Protein AF-A0AA86TI55-F1 (afdb_monomer)

Sequence (119 aa):
MEKRYALFKQMENDFKQFIQNKTFITKEEARNNRITPEELMKHNTEDDAWFSYRGYVYDVSSYGQFHPGGLRCFKEYFGFDVTRVVIMKHKHVNIDSFINKLVVGMLDGDPILPQNNRE

Secondary structure (DSSP, 8-state):
-HHHHHHHHHHHHHHHHHHTT-----HHHHTTSEE-HHHHTT-BSSSSBEEEETTEEEE-TTTTTTSTT-GGGTGGGTTEE-HHHHHHH-TTS-SHHHHGGGEEEEE-SPPPPPTT---

InterPro domains:
  IPR001199 Cytochrome b5-like heme/steroid binding domain [PF00173] (36-107)
  IPR001199 Cytochrome b5-like heme/steroid binding domain [PS50255] (32-108)
  IPR001199 Cytochrome b5-like heme/steroid binding domain [SM01117] (35-108)
  IPR036400 Cytochrome b5-like heme/steroid binding domain superfamily [G3DSA:3.10.120.10] (29-112)
  IPR036400 Cytochrome b5-like heme/steroid binding domain superfamily [SSF55856] (31-113)
  IPR051872 Cytochrome b5/Flavoprotein Reductase [PTHR46237] (27-108)

Organism: NCBI:txid28002

Structure (mmCIF, N/CA/C/O backbone):
data_AF-A0AA86TI55-F1
#
_entry.id   AF-A0AA86TI55-F1
#
loop_
_atom_site.group_PDB
_atom_site.id
_atom_site.type_symbol
_atom_site.label_atom_id
_atom_site.label_alt_id
_atom_site.label_comp_id
_atom_site.label_asym_id
_atom_site.label_entity_id
_atom_site.label_seq_id
_atom_site.pdbx_PDB_ins_code
_atom_site.Cartn_x
_atom_site.Cartn_y
_atom_site.Cartn_z
_atom_site.occupancy
_atom_site.B_iso_or_equiv
_atom_site.auth_seq_id
_atom_site.auth_comp_id
_atom_site.auth_asym_id
_atom_site.auth_atom_id
_atom_site.pdbx_PDB_model_num
ATOM 1 N N . MET A 1 1 ? 24.657 3.912 -13.541 1.00 61.12 1 MET A N 1
ATOM 2 C CA . MET A 1 1 ? 24.180 3.415 -12.229 1.00 61.12 1 MET A CA 1
ATOM 3 C C . MET A 1 1 ? 23.872 4.545 -11.250 1.00 61.12 1 MET A C 1
ATOM 5 O O . MET A 1 1 ? 22.794 4.529 -10.672 1.00 61.12 1 MET A O 1
ATOM 9 N N . GLU A 1 2 ? 24.736 5.554 -11.116 1.00 67.19 2 GLU A N 1
ATOM 10 C CA . GLU A 1 2 ? 24.585 6.634 -10.120 1.00 67.19 2 GLU A CA 1
ATOM 11 C C . GLU A 1 2 ? 23.292 7.457 -10.240 1.00 67.19 2 GLU A C 1
ATOM 13 O O . GLU A 1 2 ? 22.611 7.666 -9.242 1.00 67.19 2 GLU A O 1
ATOM 18 N N . LYS A 1 3 ? 22.879 7.842 -11.458 1.00 69.56 3 LYS A N 1
ATOM 19 C CA . LYS A 1 3 ? 21.633 8.611 -11.668 1.00 69.56 3 LYS A CA 1
ATOM 20 C C . LYS A 1 3 ? 20.377 7.880 -11.174 1.00 69.56 3 LYS A C 1
ATOM 22 O O . LYS A 1 3 ? 19.481 8.499 -10.612 1.00 69.56 3 LYS A O 1
ATOM 27 N N . ARG A 1 4 ? 20.317 6.555 -11.356 1.00 69.56 4 ARG A N 1
ATOM 28 C CA . ARG A 1 4 ? 19.177 5.732 -10.920 1.00 69.56 4 ARG A CA 1
ATOM 29 C C . ARG A 1 4 ? 19.165 5.577 -9.398 1.00 69.56 4 ARG A C 1
ATOM 31 O O . ARG A 1 4 ? 18.105 5.648 -8.796 1.00 69.56 4 ARG A O 1
ATOM 38 N N . TYR A 1 5 ? 20.337 5.425 -8.782 1.00 74.81 5 TYR A N 1
ATOM 39 C CA . TYR A 1 5 ? 20.482 5.394 -7.325 1.00 74.81 5 TYR A CA 1
ATOM 40 C C . TYR A 1 5 ? 20.081 6.724 -6.666 1.00 74.81 5 TYR A C 1
ATOM 42 O O . TYR A 1 5 ? 19.367 6.719 -5.667 1.00 74.81 5 TYR A O 1
ATOM 50 N N . ALA A 1 6 ? 20.478 7.856 -7.256 1.00 79.81 6 ALA A N 1
ATOM 51 C CA . ALA A 1 6 ? 20.089 9.182 -6.781 1.00 79.81 6 ALA A CA 1
ATOM 52 C C . ALA A 1 6 ? 18.564 9.387 -6.823 1.00 79.81 6 ALA A C 1
ATOM 54 O O . ALA A 1 6 ? 17.994 9.871 -5.849 1.00 79.81 6 ALA A O 1
ATOM 55 N N . LEU A 1 7 ? 17.899 8.941 -7.897 1.00 78.00 7 LEU A N 1
ATOM 56 C CA . LEU A 1 7 ? 16.438 8.999 -8.013 1.00 78.00 7 LEU A 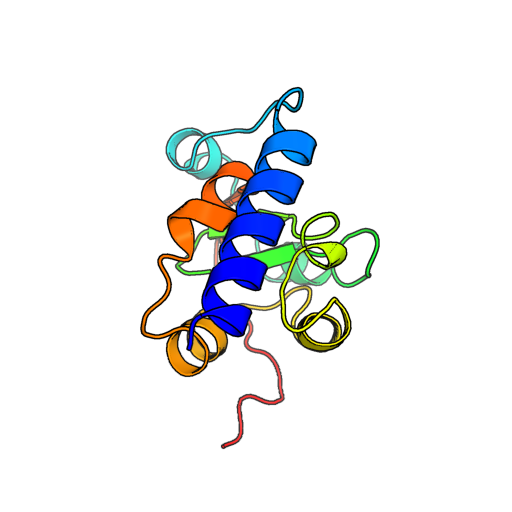CA 1
ATOM 57 C C . LEU A 1 7 ? 15.735 8.205 -6.898 1.00 78.00 7 LEU A C 1
ATOM 59 O O . LEU A 1 7 ? 14.802 8.711 -6.282 1.00 78.00 7 LEU A O 1
ATOM 63 N N . PHE A 1 8 ? 16.207 6.989 -6.600 1.00 80.25 8 PHE A N 1
ATOM 64 C CA . PHE A 1 8 ? 15.652 6.175 -5.511 1.00 80.25 8 PHE A CA 1
ATOM 65 C C . PHE A 1 8 ? 15.819 6.836 -4.140 1.00 80.25 8 PHE A C 1
ATOM 67 O O . PHE A 1 8 ? 14.880 6.835 -3.349 1.00 80.25 8 PHE A O 1
ATOM 74 N N . LYS A 1 9 ? 16.991 7.421 -3.865 1.00 83.31 9 LYS A N 1
ATOM 75 C CA . LYS A 1 9 ? 17.231 8.147 -2.611 1.00 83.31 9 LYS A CA 1
ATOM 76 C C . LYS A 1 9 ? 16.350 9.381 -2.474 1.00 83.31 9 LYS A C 1
ATOM 78 O O . LYS A 1 9 ? 15.841 9.631 -1.387 1.00 83.31 9 LYS A O 1
ATOM 83 N N . GLN A 1 10 ? 16.178 10.140 -3.555 1.00 85.88 10 GLN A N 1
ATOM 84 C CA . GLN A 1 10 ? 15.328 11.325 -3.534 1.00 85.88 10 GLN A CA 1
ATOM 85 C C . GLN A 1 10 ? 13.877 10.940 -3.241 1.00 85.88 10 GLN A C 1
ATOM 87 O O . GLN A 1 10 ? 13.303 11.461 -2.293 1.00 85.88 10 GLN A O 1
ATOM 92 N N . MET A 1 11 ? 13.342 9.943 -3.955 1.00 86.56 11 MET A N 1
ATOM 93 C CA . MET A 1 11 ? 12.018 9.391 -3.665 1.00 86.56 11 MET A CA 1
ATOM 94 C C . MET A 1 11 ? 11.880 8.986 -2.194 1.00 86.56 11 MET A C 1
ATOM 96 O O . MET A 1 11 ? 10.876 9.302 -1.561 1.00 86.56 11 MET A O 1
ATOM 100 N N . GLU A 1 12 ? 12.841 8.225 -1.663 1.00 86.12 12 GLU A N 1
ATOM 101 C CA . GLU A 1 12 ? 12.775 7.738 -0.285 1.00 86.12 12 GLU A CA 1
ATOM 102 C C . GLU A 1 12 ? 12.694 8.900 0.712 1.00 86.12 12 GLU A C 1
ATOM 104 O O . GLU A 1 12 ? 11.901 8.845 1.652 1.00 86.12 12 GLU A O 1
ATOM 109 N N . ASN A 1 13 ? 13.474 9.958 0.488 1.00 89.81 13 ASN A N 1
ATOM 110 C CA . ASN A 1 13 ? 13.453 11.159 1.314 1.00 89.81 13 ASN A CA 1
ATOM 111 C C . ASN A 1 13 ? 12.121 11.913 1.193 1.00 89.81 13 ASN A C 1
ATOM 113 O O . ASN A 1 13 ? 11.529 12.246 2.219 1.00 89.81 13 ASN A O 1
ATOM 117 N N . ASP A 1 14 ? 11.627 12.122 -0.029 1.00 89.94 14 ASP A N 1
ATOM 118 C CA . ASP A 1 14 ? 10.368 12.831 -0.289 1.00 89.94 14 ASP A CA 1
ATOM 119 C C . ASP A 1 14 ? 9.188 12.101 0.361 1.00 89.94 14 ASP A C 1
ATOM 121 O O . ASP A 1 14 ? 8.351 12.705 1.037 1.00 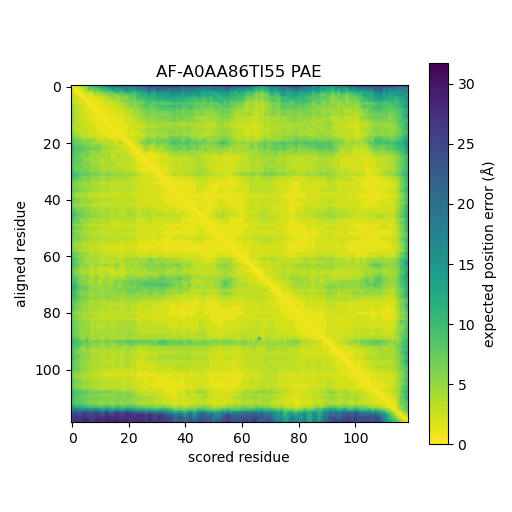89.94 14 ASP A O 1
ATOM 125 N N . PHE A 1 15 ? 9.156 10.773 0.231 1.00 89.19 15 PHE A N 1
ATOM 126 C CA . PHE A 1 15 ? 8.126 9.958 0.853 1.00 89.19 15 PHE A CA 1
ATOM 127 C C . PHE A 1 15 ? 8.235 9.971 2.383 1.00 89.19 15 PHE A C 1
ATOM 129 O O . PHE A 1 15 ? 7.222 10.139 3.061 1.00 89.19 15 PHE A O 1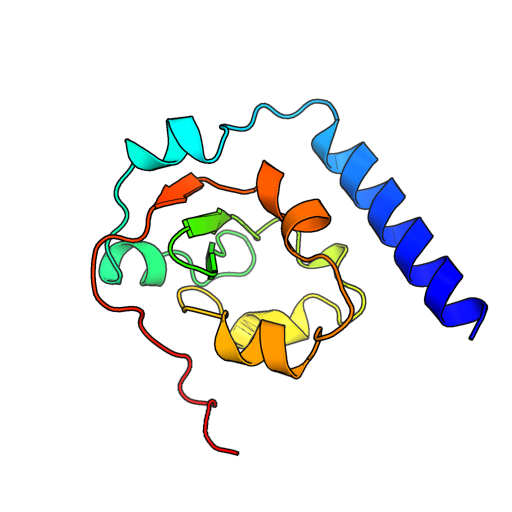
ATOM 136 N N . LYS A 1 16 ? 9.449 9.867 2.946 1.00 89.00 16 LYS A N 1
ATOM 137 C CA . LYS A 1 16 ? 9.680 9.990 4.398 1.00 89.00 16 LYS A CA 1
ATOM 138 C C . LYS A 1 16 ? 9.187 11.329 4.941 1.00 89.00 16 LYS A C 1
ATOM 140 O O . LYS A 1 16 ? 8.531 11.350 5.980 1.00 89.00 16 LYS A O 1
ATOM 145 N N . GLN A 1 17 ? 9.456 12.423 4.233 1.00 90.38 17 GLN A N 1
ATOM 146 C CA . GLN A 1 17 ? 8.981 13.751 4.607 1.00 90.38 17 GLN A CA 1
ATOM 147 C C . GLN A 1 17 ? 7.452 13.847 4.526 1.00 90.38 17 GLN A C 1
ATOM 149 O O . GLN A 1 17 ? 6.825 14.405 5.424 1.00 90.38 17 GLN A O 1
ATO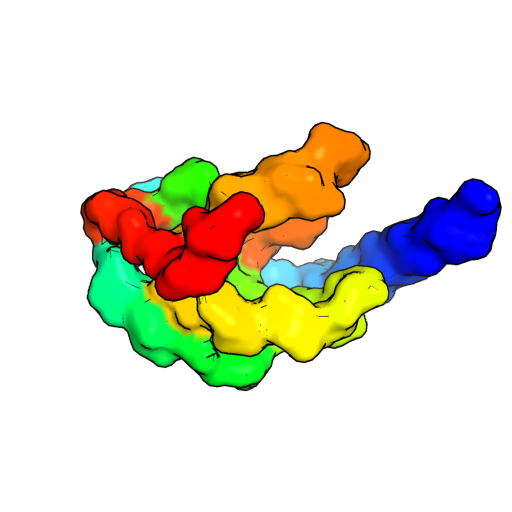M 154 N N . PHE A 1 18 ? 6.834 13.263 3.496 1.00 89.31 18 PHE A N 1
ATOM 155 C CA . PHE A 1 18 ? 5.378 13.239 3.347 1.00 89.31 18 PHE A CA 1
ATOM 156 C C . PHE A 1 18 ? 4.670 12.516 4.505 1.00 89.31 18 PHE A C 1
ATOM 158 O O . PHE A 1 18 ? 3.610 12.950 4.961 1.00 89.31 18 PHE A O 1
ATOM 165 N N . ILE A 1 19 ? 5.253 11.422 5.001 1.00 89.44 19 ILE A N 1
ATOM 166 C CA . ILE A 1 19 ? 4.656 10.612 6.070 1.00 89.44 19 ILE A CA 1
ATOM 167 C C . ILE A 1 19 ? 5.057 11.053 7.486 1.00 89.44 19 ILE A C 1
ATOM 169 O O . ILE A 1 19 ? 4.503 10.532 8.449 1.00 89.44 19 ILE A O 1
ATOM 173 N N . GLN A 1 20 ? 5.984 12.004 7.645 1.00 87.69 20 GLN A N 1
ATOM 174 C CA . GLN A 1 20 ? 6.619 12.307 8.939 1.00 87.69 20 GLN A CA 1
ATOM 175 C C . GLN A 1 20 ? 5.644 12.715 10.061 1.00 87.69 20 GLN A C 1
ATOM 177 O O . GLN A 1 20 ? 5.923 12.466 11.228 1.00 87.69 20 GLN A O 1
ATOM 182 N N . ASN A 1 21 ? 4.497 13.308 9.709 1.00 87.81 21 ASN A N 1
ATOM 183 C CA . ASN A 1 21 ? 3.491 13.813 10.655 1.00 87.81 21 ASN A CA 1
ATOM 184 C C . ASN A 1 21 ? 2.156 13.059 10.567 1.00 87.81 21 ASN A C 1
ATOM 186 O O . ASN A 1 21 ? 1.127 13.563 11.012 1.00 87.81 21 ASN A O 1
ATOM 190 N N . LYS A 1 22 ? 2.150 11.883 9.938 1.00 88.75 22 LYS A N 1
ATOM 191 C CA . LYS A 1 22 ? 0.953 11.057 9.787 1.00 88.75 22 LYS A CA 1
ATOM 192 C C . LYS A 1 22 ? 0.978 9.908 10.790 1.00 88.75 22 LYS A C 1
ATOM 194 O O . LYS A 1 22 ? 2.030 9.335 11.076 1.00 88.75 22 LYS A O 1
ATOM 199 N N . THR A 1 23 ? -0.196 9.563 11.300 1.00 88.75 23 THR A N 1
ATOM 200 C CA . THR A 1 23 ? -0.377 8.380 12.142 1.00 88.75 23 THR A CA 1
ATOM 201 C C . THR A 1 23 ? -0.604 7.167 11.257 1.00 88.75 23 THR A C 1
ATOM 203 O O . THR A 1 23 ? -1.373 7.223 10.301 1.00 88.75 23 THR A O 1
ATOM 206 N N . PHE A 1 24 ? 0.062 6.071 11.596 1.00 91.06 24 PHE A N 1
ATOM 207 C CA . PHE A 1 24 ? -0.048 4.800 10.898 1.00 91.06 24 PHE A CA 1
ATOM 208 C C . PHE A 1 24 ? -0.100 3.676 11.913 1.00 91.06 24 PHE A C 1
ATOM 210 O O . PHE A 1 24 ? 0.521 3.781 12.973 1.00 91.06 24 PHE A O 1
ATOM 217 N N . ILE A 1 25 ? -0.777 2.597 11.549 1.00 93.25 25 ILE A N 1
ATOM 218 C CA . ILE A 1 25 ? -0.784 1.374 12.339 1.00 93.25 25 ILE A CA 1
ATOM 219 C C . ILE A 1 25 ? 0.395 0.478 11.943 1.00 93.25 25 ILE A C 1
ATOM 221 O O . ILE A 1 25 ? 0.982 0.584 10.864 1.00 93.25 25 ILE A O 1
ATOM 225 N N . THR A 1 26 ? 0.768 -0.411 12.844 1.00 93.81 26 THR A N 1
ATOM 226 C CA . THR A 1 26 ? 1.723 -1.488 12.612 1.00 93.81 26 THR A CA 1
ATOM 227 C C . THR A 1 26 ? 1.045 -2.665 11.913 1.00 93.81 26 THR A C 1
ATOM 229 O O . THR A 1 26 ? -0.173 -2.831 11.957 1.00 93.81 26 THR A O 1
ATOM 232 N N . LYS A 1 27 ? 1.842 -3.561 11.318 1.00 94.00 27 LYS A N 1
ATOM 233 C CA . LYS A 1 27 ? 1.329 -4.849 10.818 1.00 94.00 27 LYS A CA 1
ATOM 234 C C . LYS A 1 27 ? 0.701 -5.703 11.921 1.00 94.00 27 LYS A C 1
ATOM 236 O O . LYS A 1 27 ? -0.164 -6.515 11.626 1.00 94.00 27 LYS A O 1
ATOM 241 N N . GLU A 1 28 ? 1.145 -5.551 13.167 1.00 94.38 28 GLU A N 1
ATOM 242 C CA . GLU A 1 28 ? 0.559 -6.259 14.304 1.00 94.38 28 GLU A CA 1
ATOM 243 C C . GLU A 1 28 ? -0.857 -5.755 14.590 1.00 94.38 28 GLU A C 1
ATOM 245 O O . GLU A 1 28 ? -1.784 -6.558 14.632 1.00 94.38 28 GLU A O 1
ATOM 250 N N . GLU A 1 29 ? -1.042 -4.437 14.668 1.00 95.44 29 GLU A N 1
ATOM 251 C CA . GLU A 1 29 ? -2.361 -3.810 14.812 1.00 95.44 29 GLU A CA 1
ATOM 252 C C . GLU A 1 29 ? -3.271 -4.126 13.614 1.00 95.44 29 GLU A C 1
ATOM 254 O O . GLU A 1 29 ? -4.446 -4.446 13.792 1.00 95.44 29 GLU A O 1
ATOM 259 N N . ALA A 1 30 ? -2.713 -4.135 12.400 1.00 95.56 30 ALA A N 1
ATOM 260 C CA . ALA A 1 30 ? -3.434 -4.442 11.167 1.00 95.56 30 ALA A CA 1
ATOM 261 C C . ALA A 1 30 ? -4.027 -5.861 11.131 1.00 95.56 30 ALA A C 1
ATOM 263 O O . ALA A 1 30 ? -4.994 -6.089 10.412 1.00 95.56 30 ALA A O 1
ATOM 264 N N . ARG A 1 31 ? -3.505 -6.822 11.911 1.00 94.81 31 ARG A N 1
ATOM 265 C CA . ARG A 1 31 ? -4.070 -8.188 11.974 1.00 94.81 31 ARG A CA 1
ATOM 266 C C . ARG A 1 31 ? -5.490 -8.221 12.524 1.00 94.81 31 ARG A C 1
ATOM 268 O O . ARG A 1 31 ? -6.235 -9.141 12.194 1.00 94.81 31 ARG A O 1
ATOM 275 N N . ASN A 1 32 ? -5.852 -7.229 13.334 1.00 95.88 32 ASN A N 1
ATOM 276 C CA . ASN A 1 32 ? -7.194 -7.103 13.891 1.00 95.88 32 ASN A CA 1
ATOM 277 C C . ASN A 1 32 ? -8.180 -6.470 12.897 1.00 95.88 32 ASN A C 1
ATOM 279 O O . ASN A 1 32 ? -9.384 -6.547 13.120 1.00 95.88 32 ASN A O 1
ATOM 283 N N . ASN A 1 33 ? -7.691 -5.874 11.801 1.00 97.44 33 ASN A N 1
ATOM 284 C CA . ASN A 1 33 ? -8.524 -5.326 10.738 1.00 97.44 33 ASN A CA 1
ATOM 285 C C . ASN A 1 33 ? -8.509 -6.257 9.517 1.00 97.44 33 ASN A C 1
ATOM 287 O O . ASN A 1 33 ? -7.556 -6.267 8.736 1.00 97.44 33 ASN A O 1
ATOM 291 N N . ARG A 1 34 ? -9.555 -7.072 9.380 1.00 97.88 34 ARG A N 1
ATOM 292 C CA . ARG A 1 34 ? -9.708 -8.051 8.297 1.00 97.88 34 ARG A CA 1
ATOM 293 C C . ARG A 1 34 ? -10.404 -7.396 7.109 1.00 97.88 34 ARG A C 1
ATOM 295 O O . ARG A 1 34 ? -11.508 -6.884 7.253 1.00 97.88 34 ARG A O 1
ATOM 302 N N . ILE A 1 35 ? -9.760 -7.423 5.948 1.00 98.50 35 ILE A N 1
ATOM 303 C CA . ILE A 1 35 ? -10.262 -6.820 4.709 1.00 98.50 35 ILE A CA 1
ATOM 304 C C . ILE A 1 35 ? -10.526 -7.943 3.716 1.00 98.50 35 ILE A C 1
ATOM 306 O O . ILE A 1 35 ? -9.605 -8.684 3.375 1.00 98.50 35 ILE A O 1
ATOM 310 N N . THR A 1 36 ? -11.765 -8.080 3.249 1.00 98.44 36 THR A N 1
ATOM 311 C CA . THR A 1 36 ? -12.098 -9.102 2.249 1.00 98.44 36 THR A CA 1
ATOM 312 C C . THR A 1 36 ? -11.619 -8.677 0.857 1.00 98.44 36 THR A C 1
ATOM 314 O O . THR A 1 36 ? -11.404 -7.482 0.614 1.00 98.44 36 THR A O 1
ATOM 317 N N . PRO A 1 37 ? -11.463 -9.614 -0.093 1.00 97.94 37 PRO A N 1
ATOM 318 C CA . PRO A 1 37 ? -11.136 -9.267 -1.471 1.00 97.94 37 PRO A CA 1
ATOM 319 C C . PRO A 1 37 ? -12.152 -8.311 -2.113 1.00 97.94 37 PRO A C 1
ATOM 321 O O . PRO A 1 37 ? -11.767 -7.414 -2.857 1.00 97.94 37 PRO A O 1
ATOM 324 N N . GLU A 1 38 ? -13.440 -8.452 -1.793 1.00 97.81 38 GLU A N 1
ATOM 325 C CA . GLU A 1 38 ? -14.501 -7.575 -2.301 1.00 97.81 38 GLU A CA 1
ATOM 326 C C . GLU A 1 38 ? -14.374 -6.150 -1.767 1.00 97.81 38 GLU A C 1
ATOM 328 O O . GLU A 1 38 ? -14.660 -5.204 -2.498 1.00 97.81 38 GLU A O 1
ATOM 333 N N . GLU A 1 39 ? -13.954 -5.985 -0.508 1.00 98.31 39 GLU A N 1
ATOM 334 C CA . GLU A 1 39 ? -13.674 -4.664 0.054 1.00 98.31 39 GLU A CA 1
ATOM 335 C C . GLU A 1 39 ? -12.453 -4.043 -0.618 1.00 98.31 39 GLU A C 1
ATOM 337 O O . GLU A 1 39 ? -12.537 -2.925 -1.117 1.00 98.31 39 GLU A O 1
ATOM 342 N N . LEU A 1 40 ? -11.354 -4.796 -0.727 1.00 98.31 40 LEU A N 1
ATOM 343 C CA . LEU A 1 40 ? -10.145 -4.347 -1.416 1.00 98.31 40 LEU A CA 1
ATOM 344 C C . LEU A 1 40 ? -10.455 -3.817 -2.827 1.00 98.31 40 LEU A C 1
ATOM 346 O O . LEU A 1 40 ? -9.963 -2.756 -3.204 1.00 98.31 40 LEU A O 1
ATOM 350 N N . MET A 1 41 ? -11.305 -4.511 -3.588 1.00 97.00 41 MET A N 1
ATOM 351 C CA . MET A 1 41 ? -11.675 -4.119 -4.952 1.00 97.00 41 MET A CA 1
ATOM 352 C C . MET A 1 41 ? -12.413 -2.777 -5.063 1.00 97.00 41 MET A C 1
ATOM 354 O O . MET A 1 41 ? -12.464 -2.219 -6.163 1.00 97.00 41 MET A O 1
ATOM 358 N N . LYS A 1 42 ? -12.997 -2.258 -3.976 1.00 97.81 42 LYS A N 1
ATOM 359 C CA . LYS A 1 42 ? -13.665 -0.946 -3.981 1.00 97.81 42 LYS A CA 1
ATOM 360 C C . LYS A 1 42 ? -12.667 0.207 -4.064 1.00 97.81 42 LYS A C 1
ATOM 362 O O . LYS A 1 42 ? -12.992 1.233 -4.650 1.00 97.81 42 LYS A O 1
ATOM 367 N N . HIS A 1 43 ? -11.456 0.004 -3.554 1.00 97.19 43 HIS A N 1
ATOM 368 C CA . HIS A 1 43 ? -10.383 0.995 -3.516 1.00 97.19 43 HIS A CA 1
ATOM 369 C C . HIS A 1 43 ? -9.544 0.916 -4.798 1.00 97.19 43 HIS A C 1
ATOM 371 O O . HIS A 1 43 ? -8.415 0.404 -4.809 1.00 97.19 43 HIS A O 1
ATOM 377 N N . ASN A 1 44 ? -10.148 1.353 -5.908 1.00 95.44 44 ASN A N 1
ATOM 378 C CA . ASN A 1 44 ? -9.614 1.187 -7.259 1.00 95.44 44 ASN A CA 1
ATOM 379 C C . ASN A 1 44 ? -9.393 2.488 -8.060 1.00 95.44 44 ASN A C 1
ATOM 381 O O . ASN A 1 44 ? -9.167 2.426 -9.273 1.00 95.44 44 ASN A O 1
ATOM 385 N N . THR A 1 45 ? -9.421 3.655 -7.412 1.00 93.69 45 THR A N 1
ATOM 386 C CA . THR A 1 45 ? -9.231 4.967 -8.058 1.00 93.69 45 THR A CA 1
ATOM 387 C C . THR A 1 45 ? -7.923 5.622 -7.621 1.00 93.69 45 THR A C 1
ATOM 389 O O . THR A 1 45 ? -7.292 5.201 -6.667 1.00 93.69 45 THR A O 1
ATOM 392 N N . GLU A 1 46 ? -7.451 6.652 -8.329 1.00 90.50 46 GLU A N 1
ATOM 393 C CA . GLU A 1 46 ? -6.162 7.295 -7.998 1.00 90.50 46 GLU A CA 1
ATOM 394 C C . GLU A 1 46 ? -6.151 7.988 -6.629 1.00 90.50 46 GLU A C 1
ATOM 396 O O . GLU A 1 46 ? -5.099 8.094 -6.001 1.00 90.50 46 GLU A O 1
ATOM 401 N N . ASP A 1 47 ? -7.308 8.475 -6.194 1.00 91.62 47 ASP A N 1
ATOM 402 C CA . ASP A 1 47 ? -7.541 9.125 -4.909 1.00 91.62 47 ASP A CA 1
ATOM 403 C C . ASP A 1 47 ? -7.920 8.147 -3.787 1.00 91.62 47 ASP A C 1
ATOM 405 O O . ASP A 1 47 ? -7.783 8.506 -2.618 1.00 91.62 47 ASP A O 1
ATOM 409 N N . ASP A 1 48 ? -8.331 6.928 -4.141 1.00 95.44 48 ASP A N 1
ATOM 410 C CA . ASP A 1 48 ? -8.661 5.840 -3.225 1.00 95.44 48 ASP A CA 1
ATOM 411 C C . ASP A 1 48 ? -8.188 4.495 -3.805 1.00 95.44 48 ASP A C 1
ATOM 413 O O . ASP A 1 48 ? -8.937 3.746 -4.438 1.00 95.44 48 ASP A O 1
ATOM 417 N N . ALA A 1 49 ? -6.893 4.225 -3.645 1.00 95.19 49 ALA A N 1
ATOM 418 C CA . ALA A 1 49 ? -6.196 3.092 -4.241 1.00 95.19 49 ALA A CA 1
ATOM 419 C C . ALA A 1 49 ? -5.568 2.206 -3.175 1.00 95.19 49 ALA A C 1
ATOM 421 O O . ALA A 1 49 ? -4.626 2.623 -2.492 1.00 95.19 49 ALA A O 1
ATOM 422 N N . TRP A 1 50 ? -5.998 0.947 -3.100 1.00 97.38 50 TRP A N 1
ATOM 423 C CA . TRP A 1 50 ? -5.365 -0.056 -2.245 1.00 97.38 50 TRP A CA 1
ATOM 424 C C . TRP A 1 50 ? -4.736 -1.188 -3.057 1.00 97.38 50 TRP A C 1
ATOM 426 O O . TRP A 1 50 ? -5.159 -1.503 -4.168 1.00 97.38 50 TRP A O 1
ATOM 436 N N . PHE A 1 51 ? -3.736 -1.841 -2.469 1.00 96.81 51 PHE A N 1
ATOM 437 C CA . PHE A 1 51 ? -3.185 -3.111 -2.946 1.00 96.81 51 PHE A CA 1
ATOM 438 C C . PHE A 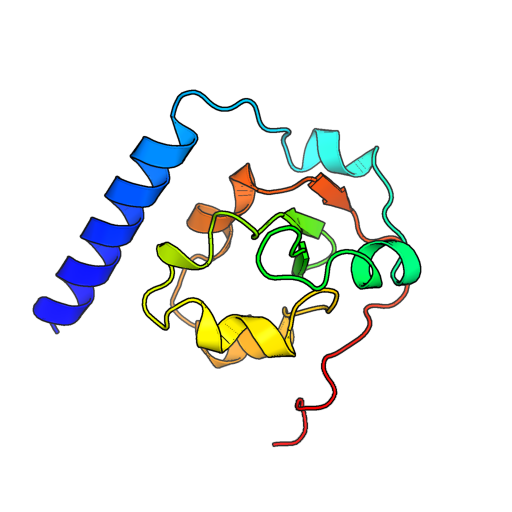1 51 ? -3.141 -4.124 -1.813 1.00 96.81 51 PHE A C 1
ATOM 440 O O . PHE A 1 51 ? -2.893 -3.742 -0.667 1.00 96.81 51 PHE A O 1
ATOM 447 N N . SER A 1 52 ? -3.222 -5.417 -2.133 1.00 97.81 52 SER A N 1
ATOM 448 C CA . SER A 1 52 ? -2.670 -6.435 -1.237 1.00 97.81 52 SER A CA 1
ATOM 449 C C . SER A 1 52 ? -1.262 -6.855 -1.653 1.00 97.81 52 SER A C 1
ATOM 451 O O . SER A 1 52 ? -0.923 -6.975 -2.831 1.00 97.81 52 SER A O 1
ATOM 453 N N . TYR A 1 53 ? -0.407 -7.063 -0.658 1.00 97.19 53 TYR A N 1
ATOM 454 C CA . TYR A 1 53 ? 0.948 -7.563 -0.838 1.00 97.19 53 TYR A CA 1
ATOM 455 C C . TYR A 1 53 ? 1.321 -8.463 0.339 1.00 97.19 53 TYR A C 1
ATOM 457 O O . TYR A 1 53 ? 1.357 -8.025 1.494 1.00 97.19 53 TYR A O 1
ATOM 465 N N . ARG A 1 54 ? 1.614 -9.736 0.043 1.00 96.00 54 ARG A N 1
ATOM 466 C CA . ARG A 1 54 ? 1.975 -10.766 1.035 1.00 96.00 54 ARG A CA 1
ATOM 467 C C . ARG A 1 54 ? 0.972 -10.861 2.197 1.00 96.00 54 ARG A C 1
ATOM 469 O O . ARG A 1 54 ? 1.368 -10.956 3.357 1.00 96.00 54 ARG A O 1
ATOM 476 N N . GLY A 1 55 ? -0.321 -10.811 1.873 1.00 96.88 55 GLY A N 1
ATOM 477 C CA . GLY A 1 55 ? -1.416 -10.978 2.834 1.00 96.88 55 GLY A CA 1
ATOM 478 C C . GLY A 1 55 ? -1.770 -9.739 3.661 1.00 96.88 55 GLY A C 1
ATOM 479 O O . GLY A 1 55 ? -2.670 -9.817 4.487 1.00 96.88 55 GLY A O 1
ATOM 480 N N . TYR A 1 56 ? -1.113 -8.597 3.449 1.00 98.25 56 TYR A N 1
ATOM 481 C CA . TYR A 1 56 ? -1.510 -7.314 4.044 1.00 98.25 56 TYR A CA 1
ATOM 482 C C . TYR A 1 56 ? -2.068 -6.385 2.977 1.00 98.25 56 TYR A C 1
ATOM 484 O O . TYR A 1 56 ? -1.640 -6.456 1.825 1.00 98.25 56 TYR A O 1
ATOM 492 N N . VAL A 1 57 ? -2.982 -5.509 3.375 1.00 98.25 57 VAL A N 1
ATOM 493 C CA . VAL A 1 57 ? -3.575 -4.480 2.520 1.00 98.25 57 VAL A CA 1
ATOM 494 C C . VAL A 1 57 ? -2.958 -3.128 2.853 1.00 98.25 57 VAL A C 1
ATOM 496 O O . VAL A 1 57 ? -2.771 -2.801 4.028 1.00 98.25 57 VAL A O 1
ATOM 499 N N . TYR A 1 58 ? -2.626 -2.361 1.818 1.00 97.31 58 TYR A N 1
ATOM 500 C CA . TYR A 1 58 ? -1.949 -1.074 1.922 1.00 97.31 58 TYR A CA 1
ATOM 501 C C . TYR A 1 58 ? -2.695 -0.009 1.130 1.00 97.31 58 TYR A C 1
ATOM 503 O O . TYR A 1 58 ? -3.013 -0.237 -0.037 1.00 97.31 58 TYR A O 1
ATOM 511 N N . ASP A 1 59 ? -2.879 1.159 1.736 1.00 96.00 59 ASP A N 1
ATOM 512 C CA . ASP A 1 59 ? -3.374 2.353 1.055 1.00 96.00 59 ASP A CA 1
ATOM 513 C C . ASP A 1 59 ? -2.221 3.055 0.328 1.00 96.00 59 ASP A C 1
ATOM 515 O O . ASP A 1 59 ? -1.301 3.612 0.931 1.00 96.00 59 ASP A O 1
ATOM 519 N N . VAL A 1 60 ? -2.261 3.017 -0.999 1.00 93.56 60 VAL A N 1
ATOM 520 C CA . VAL A 1 60 ? -1.224 3.565 -1.876 1.00 93.56 60 VAL A CA 1
ATOM 521 C C . VAL A 1 60 ? -1.653 4.843 -2.590 1.00 93.56 60 VAL A C 1
ATOM 523 O O . VAL A 1 60 ? -0.879 5.348 -3.409 1.00 93.56 60 VAL A O 1
ATOM 526 N N . SER A 1 61 ? -2.809 5.417 -2.243 1.00 91.81 61 SER A N 1
ATOM 527 C CA . SER A 1 61 ? -3.380 6.619 -2.876 1.00 91.81 61 SER A CA 1
ATOM 528 C C . SER A 1 61 ? -2.368 7.765 -2.944 1.00 91.81 61 SER A C 1
ATOM 530 O O . SER A 1 61 ? -2.168 8.412 -3.967 1.00 91.81 61 SER A O 1
ATOM 532 N N . SER A 1 62 ? -1.610 7.964 -1.862 1.00 87.00 62 SER A N 1
ATOM 533 C CA . SER A 1 62 ? -0.560 8.988 -1.811 1.00 87.00 62 SER A CA 1
ATOM 534 C C . SER A 1 62 ? 0.824 8.514 -2.270 1.00 87.00 62 SER A C 1
ATOM 536 O O . SER A 1 62 ? 1.720 9.337 -2.449 1.00 87.00 62 SER A O 1
ATOM 538 N N . TYR A 1 63 ? 1.049 7.206 -2.418 1.00 87.56 63 TYR A N 1
ATOM 539 C CA . TYR A 1 63 ? 2.369 6.648 -2.733 1.00 87.56 63 TYR A CA 1
ATOM 540 C C . TYR A 1 63 ? 2.705 6.731 -4.226 1.00 87.56 63 TYR A C 1
ATOM 542 O O . TYR A 1 63 ? 3.870 6.887 -4.599 1.00 87.56 63 TYR A O 1
ATOM 550 N N . GLY A 1 64 ? 1.686 6.675 -5.088 1.00 83.50 64 GLY A N 1
ATOM 551 C CA . GLY A 1 64 ? 1.847 6.607 -6.541 1.00 83.50 64 GLY A CA 1
ATOM 552 C C . GLY A 1 64 ? 2.711 7.703 -7.169 1.00 83.50 64 GLY A C 1
ATOM 553 O O . GLY A 1 64 ? 3.462 7.424 -8.103 1.00 83.50 64 GLY A O 1
ATOM 554 N N . GLN A 1 65 ? 2.663 8.923 -6.630 1.00 84.12 65 GLN A N 1
ATOM 555 C CA . GLN A 1 65 ? 3.455 10.059 -7.119 1.00 84.12 65 GLN A CA 1
ATOM 556 C C . GLN A 1 65 ? 4.953 9.959 -6.799 1.00 84.12 65 GLN A C 1
ATOM 558 O O . GLN A 1 65 ? 5.768 10.571 -7.484 1.00 84.12 65 GLN A O 1
ATOM 563 N N . PHE A 1 66 ? 5.319 9.189 -5.773 1.00 87.44 66 PHE A N 1
ATOM 564 C CA . PHE A 1 66 ? 6.711 9.007 -5.370 1.00 87.44 66 PHE A CA 1
ATOM 565 C C . PHE A 1 66 ? 7.353 7.835 -6.124 1.00 87.44 66 PHE A C 1
ATOM 567 O O . PHE A 1 66 ? 8.558 7.824 -6.355 1.00 87.44 66 PHE A O 1
ATOM 574 N N . HIS A 1 67 ? 6.563 6.852 -6.563 1.00 86.44 67 HIS A N 1
ATOM 575 C CA . HIS A 1 67 ? 7.090 5.668 -7.233 1.00 86.44 67 HIS A CA 1
ATOM 576 C C . HIS A 1 67 ? 7.900 6.022 -8.504 1.00 86.44 67 HIS A C 1
ATOM 578 O O . HIS A 1 67 ? 7.398 6.759 -9.353 1.00 86.44 67 HIS A O 1
ATOM 584 N N . PRO A 1 68 ? 9.109 5.459 -8.734 1.00 85.44 68 PRO A N 1
ATOM 585 C CA . PRO A 1 68 ? 9.970 5.886 -9.844 1.00 85.44 68 PRO A CA 1
ATOM 586 C C . PRO A 1 68 ? 9.421 5.540 -11.234 1.00 85.44 68 PRO A C 1
ATOM 588 O O . PRO A 1 68 ? 9.843 6.131 -12.224 1.00 85.44 68 PRO A O 1
ATOM 591 N N . GLY A 1 69 ? 8.502 4.571 -11.323 1.00 81.25 69 GLY A N 1
ATOM 592 C CA . GLY A 1 69 ? 7.751 4.272 -12.550 1.00 81.25 69 GLY A CA 1
ATOM 593 C C . GLY A 1 69 ? 6.553 5.203 -12.787 1.00 81.25 69 GLY A C 1
ATOM 594 O O . GLY A 1 69 ? 5.945 5.160 -13.853 1.00 81.25 69 GLY A O 1
ATOM 595 N N . GLY A 1 70 ? 6.218 6.044 -11.806 1.00 82.94 70 GLY A N 1
ATOM 596 C CA . GLY A 1 70 ? 5.051 6.916 -11.798 1.00 82.94 70 GLY A CA 1
ATOM 597 C C . GLY A 1 70 ? 3.732 6.186 -11.529 1.00 82.94 70 GLY A C 1
ATOM 598 O O . GLY A 1 70 ? 3.647 4.954 -11.545 1.00 82.94 70 GLY A O 1
ATOM 599 N N . LEU A 1 71 ? 2.678 6.982 -11.330 1.00 83.00 71 LEU A N 1
ATOM 600 C CA . LEU A 1 71 ? 1.320 6.527 -11.002 1.00 83.00 71 LEU A CA 1
ATOM 601 C C . LEU A 1 71 ? 0.697 5.641 -12.093 1.00 83.00 71 LEU A C 1
ATOM 603 O O . LEU A 1 71 ? -0.107 4.756 -11.811 1.00 83.00 71 LEU A O 1
ATOM 607 N N . ARG A 1 72 ? 1.080 5.840 -13.360 1.00 83.12 72 ARG A N 1
ATOM 608 C CA . ARG A 1 72 ? 0.506 5.098 -14.493 1.00 83.12 72 ARG A CA 1
ATOM 609 C C . ARG A 1 72 ? 0.784 3.593 -14.419 1.00 83.12 72 ARG A C 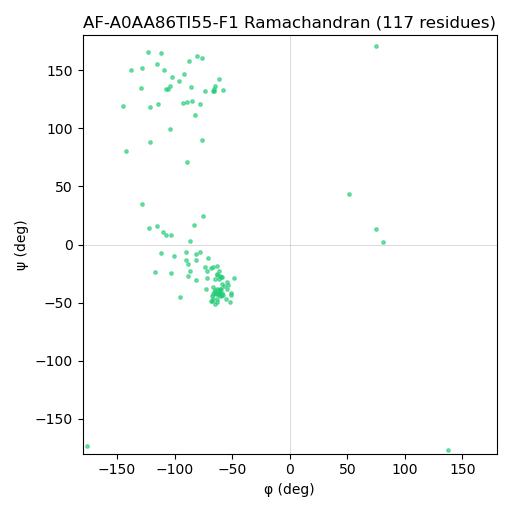1
ATOM 611 O O . ARG A 1 72 ? -0.015 2.822 -14.933 1.00 83.12 72 ARG A O 1
ATOM 618 N N . CYS A 1 73 ? 1.868 3.187 -13.755 1.00 85.38 73 CYS A N 1
ATOM 619 C CA . CYS A 1 73 ? 2.193 1.780 -13.522 1.00 85.38 73 CYS A CA 1
ATOM 620 C C . CYS A 1 73 ? 1.272 1.098 -12.506 1.00 85.38 73 CYS A C 1
ATOM 622 O O . CYS A 1 73 ? 1.351 -0.114 -12.375 1.00 85.38 73 CYS A O 1
ATOM 624 N N . PHE A 1 74 ? 0.455 1.851 -11.768 1.00 87.19 74 PHE A N 1
ATOM 625 C CA . PHE A 1 74 ? -0.377 1.329 -10.687 1.00 87.19 74 PHE A CA 1
ATOM 626 C C . PHE A 1 74 ? -1.853 1.181 -11.050 1.00 87.19 74 PHE A C 1
ATOM 628 O O . PHE A 1 74 ? -2.511 0.318 -10.481 1.00 87.19 74 PHE A O 1
ATOM 635 N N . LYS A 1 75 ? -2.356 1.946 -12.030 1.00 87.62 75 LYS A N 1
ATOM 636 C CA . LYS A 1 75 ? -3.797 2.015 -12.340 1.00 87.62 75 LYS A CA 1
ATOM 637 C C . LYS A 1 75 ? -4.450 0.660 -12.619 1.00 87.62 75 LYS A C 1
ATOM 639 O O . LYS A 1 75 ? -5.581 0.439 -12.218 1.00 87.62 75 LYS A O 1
ATOM 644 N N . GLU A 1 76 ? -3.748 -0.246 -13.297 1.00 89.56 76 GLU A N 1
ATOM 645 C CA . GLU A 1 76 ? -4.272 -1.584 -13.623 1.00 89.56 76 GLU A CA 1
ATOM 646 C C . GLU A 1 76 ? -4.229 -2.575 -12.444 1.00 89.56 76 GLU A C 1
ATOM 648 O O . GLU A 1 76 ? -4.732 -3.690 -12.558 1.00 89.56 76 GLU A O 1
ATOM 653 N N . TYR A 1 77 ? -3.616 -2.180 -11.327 1.00 93.81 77 TYR A N 1
ATOM 654 C CA . TYR A 1 77 ? -3.387 -3.028 -10.162 1.00 93.81 77 TYR A CA 1
ATOM 655 C C . TYR A 1 77 ? -4.200 -2.610 -8.935 1.00 93.81 77 TYR A C 1
ATOM 657 O O . TYR A 1 77 ? -4.148 -3.317 -7.929 1.00 93.81 77 TYR A O 1
ATOM 665 N N . PHE A 1 78 ? -4.912 -1.477 -8.967 1.00 95.06 78 PHE A N 1
ATOM 666 C CA . PHE A 1 78 ? -5.666 -1.023 -7.798 1.00 95.06 78 PHE A CA 1
ATOM 667 C C . PHE A 1 78 ? -6.789 -2.006 -7.466 1.00 95.06 78 PHE A C 1
ATOM 669 O O . PHE A 1 78 ? -7.473 -2.502 -8.358 1.00 95.06 78 PHE A O 1
ATOM 676 N N . GLY A 1 79 ? -6.948 -2.311 -6.182 1.00 96.50 79 GLY A N 1
ATOM 677 C CA . GLY A 1 79 ? -7.891 -3.313 -5.701 1.00 96.50 79 GLY A CA 1
ATOM 678 C C . GLY A 1 79 ? -7.461 -4.766 -5.938 1.00 96.50 79 GLY A C 1
ATOM 679 O O . GLY A 1 79 ? -8.284 -5.667 -5.795 1.00 96.50 79 GLY A O 1
ATOM 680 N N . PHE A 1 80 ? -6.194 -5.020 -6.288 1.00 97.06 80 PHE A N 1
ATOM 681 C CA . PHE A 1 80 ? -5.676 -6.368 -6.542 1.00 97.06 80 PHE A CA 1
ATOM 682 C C . PHE A 1 80 ? -4.480 -6.735 -5.658 1.00 97.06 80 PHE A C 1
ATOM 684 O O . PHE A 1 80 ? -3.810 -5.883 -5.063 1.00 97.06 80 PHE A O 1
ATOM 691 N N . ASP A 1 81 ? -4.165 -8.033 -5.630 1.00 97.38 81 ASP A N 1
ATOM 692 C CA . ASP A 1 81 ? -2.897 -8.515 -5.101 1.00 97.38 81 ASP A CA 1
ATOM 693 C C . ASP A 1 81 ? -1.763 -8.317 -6.106 1.00 97.38 81 ASP A C 1
ATOM 695 O O . ASP A 1 81 ? -1.754 -8.858 -7.219 1.00 97.38 81 ASP A O 1
ATOM 699 N N . VAL A 1 82 ? -0.757 -7.563 -5.675 1.00 95.38 82 VAL A N 1
ATOM 700 C CA . VAL A 1 82 ? 0.401 -7.196 -6.494 1.00 95.38 82 VAL A CA 1
ATOM 701 C C . VAL A 1 82 ? 1.645 -8.010 -6.154 1.00 95.38 82 VAL A C 1
ATOM 703 O O . VAL A 1 82 ? 2.727 -7.733 -6.672 1.00 95.38 82 VAL A O 1
ATOM 706 N N . THR A 1 83 ? 1.539 -9.041 -5.311 1.00 95.25 83 THR A N 1
ATOM 707 C CA . THR A 1 83 ? 2.694 -9.804 -4.817 1.00 95.25 83 THR A C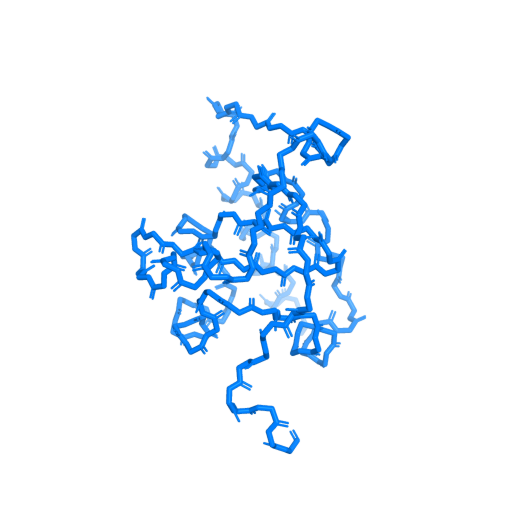A 1
ATOM 708 C C . THR A 1 83 ? 3.541 -10.352 -5.958 1.00 95.25 83 THR A C 1
ATOM 710 O O . THR A 1 83 ? 4.761 -10.173 -5.965 1.00 95.25 83 THR A O 1
ATOM 713 N N . ARG A 1 84 ? 2.910 -10.968 -6.965 1.00 92.81 84 ARG A N 1
ATOM 714 C CA . ARG A 1 84 ? 3.629 -11.548 -8.110 1.00 92.81 84 ARG A CA 1
ATOM 715 C C . ARG A 1 84 ? 4.342 -10.480 -8.938 1.00 92.81 84 ARG A C 1
ATOM 717 O O . ARG A 1 84 ? 5.543 -10.604 -9.173 1.00 92.81 84 ARG A O 1
ATOM 724 N N . VAL A 1 85 ? 3.639 -9.421 -9.343 1.00 91.25 85 VAL A N 1
ATOM 725 C CA . VAL A 1 85 ? 4.222 -8.364 -10.187 1.00 91.25 85 VAL A CA 1
ATOM 726 C C . VAL A 1 85 ? 5.338 -7.615 -9.459 1.00 91.25 85 VAL A C 1
ATOM 728 O O . VAL A 1 85 ? 6.395 -7.363 -10.041 1.00 91.25 85 VAL A O 1
ATOM 731 N N . VAL A 1 86 ? 5.168 -7.346 -8.163 1.00 91.12 86 VAL A N 1
ATOM 732 C CA . VAL A 1 86 ? 6.186 -6.690 -7.342 1.00 91.12 86 VAL A CA 1
ATOM 733 C C . VAL A 1 86 ? 7.441 -7.554 -7.245 1.00 91.12 86 VAL A C 1
ATOM 735 O O . VAL A 1 86 ? 8.530 -7.043 -7.494 1.00 91.12 86 VAL A O 1
ATOM 738 N N . ILE A 1 87 ? 7.316 -8.858 -6.974 1.00 91.06 87 ILE A N 1
ATOM 739 C CA . ILE A 1 87 ? 8.468 -9.774 -6.923 1.00 91.06 87 ILE A CA 1
ATOM 740 C C . ILE A 1 87 ? 9.200 -9.825 -8.272 1.00 91.06 87 ILE A C 1
ATOM 742 O O . ILE A 1 87 ? 10.432 -9.799 -8.302 1.00 91.06 87 ILE A O 1
ATOM 746 N N . MET A 1 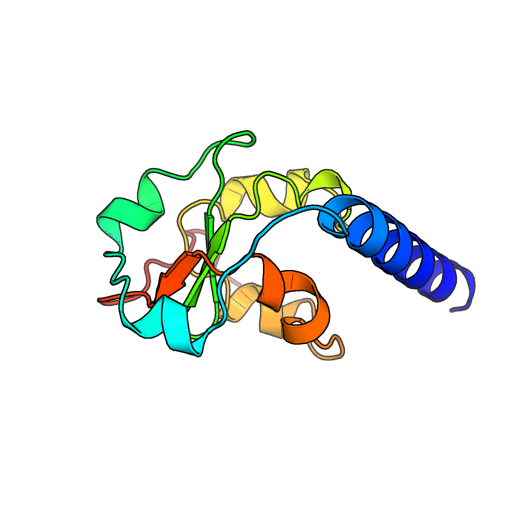88 ? 8.464 -9.857 -9.388 1.00 90.12 88 MET A N 1
ATOM 747 C CA . MET A 1 88 ? 9.056 -9.901 -10.730 1.00 90.12 88 MET A CA 1
ATOM 748 C C . MET A 1 88 ? 9.798 -8.609 -11.090 1.00 90.12 88 MET A C 1
ATOM 750 O O . MET A 1 88 ? 10.907 -8.662 -11.620 1.00 90.12 88 MET A O 1
ATOM 754 N N . LYS A 1 89 ? 9.209 -7.442 -10.806 1.00 88.31 89 LYS A N 1
ATOM 755 C CA . LYS A 1 89 ? 9.763 -6.138 -11.212 1.00 88.31 89 LYS A CA 1
ATOM 756 C C . LYS A 1 89 ? 10.771 -5.563 -10.208 1.00 88.31 89 LYS A C 1
ATOM 758 O O . LYS A 1 89 ? 11.625 -4.770 -10.599 1.00 88.31 89 LYS A O 1
ATOM 763 N N . HIS A 1 90 ? 10.715 -5.978 -8.941 1.00 88.25 90 HIS A N 1
ATOM 764 C CA . HIS A 1 90 ? 11.473 -5.382 -7.835 1.00 88.25 90 HIS A CA 1
ATOM 765 C C . HIS A 1 90 ? 12.268 -6.406 -7.012 1.00 88.25 90 HIS A C 1
ATOM 767 O O . HIS A 1 90 ? 12.463 -6.230 -5.812 1.00 88.25 90 HIS A O 1
ATOM 773 N N . LYS A 1 91 ? 12.791 -7.455 -7.658 1.00 85.62 91 LYS A N 1
ATOM 774 C CA . LYS A 1 91 ? 13.533 -8.564 -7.022 1.00 85.62 91 LYS A CA 1
ATOM 775 C C . LYS A 1 91 ? 14.643 -8.144 -6.041 1.00 85.62 91 LYS A C 1
ATOM 777 O O . LYS A 1 91 ? 14.952 -8.888 -5.116 1.00 85.62 91 LYS A O 1
ATOM 782 N N . HIS A 1 92 ? 15.251 -6.976 -6.245 1.00 86.25 92 HIS A N 1
ATOM 783 C CA . HIS A 1 92 ? 16.372 -6.470 -5.443 1.00 86.25 92 HIS A CA 1
ATOM 784 C C . HIS A 1 92 ? 16.006 -5.275 -4.548 1.00 86.25 92 HIS A C 1
ATOM 786 O O . HIS A 1 92 ? 16.897 -4.623 -4.012 1.00 86.25 92 HIS A O 1
ATOM 792 N N . VAL A 1 93 ? 14.715 -4.958 -4.406 1.00 85.12 93 VAL A N 1
ATOM 793 C CA . VAL A 1 93 ? 14.236 -3.831 -3.597 1.00 85.12 93 VAL A CA 1
ATOM 794 C C . VAL A 1 93 ? 13.583 -4.361 -2.327 1.00 85.12 93 VAL A C 1
ATOM 796 O O . VAL A 1 93 ? 12.758 -5.272 -2.371 1.00 85.12 93 VAL A O 1
ATOM 799 N N . ASN A 1 94 ? 13.918 -3.762 -1.185 1.00 89.19 94 ASN A N 1
ATOM 800 C CA . ASN A 1 94 ? 13.194 -4.008 0.056 1.00 89.19 94 ASN A CA 1
ATOM 801 C C . ASN A 1 94 ? 11.858 -3.252 0.025 1.00 89.19 94 ASN A C 1
ATOM 803 O O . ASN A 1 94 ? 11.782 -2.095 0.415 1.00 89.19 94 ASN A O 1
ATOM 807 N N . ILE A 1 95 ? 10.806 -3.890 -0.478 1.00 90.75 95 ILE A N 1
ATOM 808 C CA . ILE A 1 95 ? 9.481 -3.265 -0.601 1.00 90.75 95 ILE A CA 1
ATOM 809 C C . ILE A 1 95 ? 8.901 -2.893 0.765 1.00 90.75 95 ILE A C 1
ATOM 811 O O . ILE A 1 95 ? 8.330 -1.813 0.917 1.00 90.75 95 ILE A O 1
ATOM 815 N N . ASP A 1 96 ? 9.108 -3.743 1.774 1.00 89.62 96 ASP A N 1
ATOM 816 C CA . ASP A 1 96 ? 8.582 -3.527 3.121 1.00 89.62 96 ASP A CA 1
ATOM 817 C C . ASP A 1 96 ? 9.096 -2.206 3.728 1.00 89.62 96 ASP A C 1
ATOM 819 O O . ASP A 1 96 ? 8.336 -1.516 4.404 1.00 89.62 96 ASP A O 1
ATOM 823 N N . SER A 1 97 ? 10.333 -1.774 3.437 1.00 87.38 97 SER A N 1
ATOM 824 C CA . SER A 1 97 ? 10.840 -0.485 3.944 1.00 87.38 97 SER A CA 1
ATOM 825 C C . SER A 1 97 ? 10.121 0.740 3.374 1.00 87.38 97 SER A C 1
ATOM 827 O O . SER A 1 97 ? 10.199 1.806 3.979 1.00 87.38 97 SER A O 1
ATOM 829 N N . PHE A 1 98 ? 9.423 0.605 2.244 1.00 87.88 98 PHE A N 1
ATOM 830 C CA . PHE A 1 98 ? 8.673 1.701 1.629 1.00 87.88 98 PHE A CA 1
ATOM 831 C C . PHE A 1 98 ? 7.204 1.690 2.030 1.00 87.88 98 PHE A C 1
ATOM 833 O O . PHE A 1 98 ? 6.665 2.732 2.378 1.00 87.88 98 PHE A O 1
ATOM 840 N N . ILE A 1 99 ? 6.552 0.529 2.015 1.00 90.56 99 ILE A N 1
ATOM 841 C CA . ILE A 1 99 ? 5.093 0.477 2.166 1.00 90.56 99 ILE A CA 1
ATOM 842 C C . ILE A 1 99 ? 4.629 0.097 3.571 1.00 90.56 99 ILE A C 1
ATOM 844 O O . ILE A 1 99 ? 3.448 0.231 3.847 1.00 90.56 99 ILE A O 1
ATOM 848 N N . ASN A 1 100 ? 5.504 -0.339 4.491 1.00 92.12 100 ASN A N 1
ATOM 849 C CA . ASN A 1 100 ? 5.071 -0.802 5.823 1.00 92.12 100 ASN A CA 1
ATOM 850 C C . ASN A 1 100 ? 4.217 0.217 6.588 1.00 92.12 100 ASN A C 1
ATOM 852 O O . ASN A 1 100 ? 3.359 -0.186 7.363 1.00 92.12 100 ASN A O 1
ATOM 856 N N . LYS A 1 101 ? 4.456 1.519 6.393 1.00 93.38 101 LYS A N 1
ATOM 857 C CA . LYS A 1 101 ? 3.656 2.577 7.023 1.00 93.38 101 LYS A CA 1
ATOM 858 C C . LYS A 1 101 ? 2.270 2.723 6.399 1.00 93.38 101 LYS A C 1
ATOM 860 O O . LYS A 1 101 ? 1.386 3.233 7.049 1.00 93.38 101 LYS A O 1
ATOM 865 N N . LEU A 1 102 ? 2.056 2.236 5.188 1.00 94.94 102 LEU A N 1
ATOM 866 C CA . LEU A 1 102 ? 0.792 2.352 4.465 1.00 94.94 102 LEU A CA 1
ATOM 867 C C . LEU A 1 102 ? -0.199 1.226 4.782 1.00 94.94 102 LEU A C 1
ATOM 869 O O . LEU A 1 102 ? -1.244 1.144 4.148 1.00 94.94 102 LEU A O 1
ATOM 873 N N . VAL A 1 103 ? 0.137 0.318 5.702 1.00 97.38 103 VAL A N 1
ATOM 874 C CA . VAL A 1 103 ? -0.720 -0.828 6.016 1.00 97.38 103 VAL A CA 1
ATOM 875 C C . VAL A 1 103 ? -2.027 -0.365 6.659 1.00 97.38 103 VAL A C 1
ATOM 877 O O . VAL A 1 103 ? -2.019 0.455 7.575 1.00 97.38 103 VAL A O 1
ATOM 880 N N . VAL A 1 104 ? -3.142 -0.917 6.187 1.00 97.31 104 VAL A N 1
ATOM 881 C CA . VAL A 1 104 ? -4.488 -0.645 6.717 1.00 97.31 104 VAL A CA 1
ATOM 882 C C . VAL A 1 104 ? -5.142 -1.889 7.309 1.00 97.31 104 VAL A C 1
ATOM 884 O O . VAL A 1 104 ? -5.976 -1.767 8.200 1.00 97.31 104 VAL A O 1
ATOM 887 N N . GLY A 1 105 ? -4.735 -3.091 6.893 1.00 98.00 105 GLY A N 1
ATOM 888 C CA . GLY A 1 105 ? -5.294 -4.335 7.420 1.00 98.00 105 GLY A CA 1
ATOM 889 C C . GLY A 1 105 ? -4.619 -5.591 6.878 1.00 98.00 105 GLY A C 1
ATOM 890 O O . GLY A 1 105 ? -3.610 -5.531 6.169 1.00 98.00 105 GLY A O 1
ATOM 891 N N . MET A 1 106 ? -5.185 -6.741 7.225 1.00 98.25 106 MET A N 1
ATOM 892 C CA . MET A 1 106 ? -4.809 -8.053 6.710 1.00 98.25 106 MET A CA 1
ATOM 893 C C . MET A 1 106 ? -5.875 -8.537 5.725 1.00 98.25 106 MET A C 1
ATOM 895 O O . MET A 1 106 ? -7.067 -8.452 6.015 1.00 98.25 106 MET A O 1
ATOM 899 N N . LEU A 1 107 ? -5.443 -9.054 4.575 1.00 98.38 107 LEU A N 1
ATOM 900 C CA . LEU A 1 107 ? -6.354 -9.648 3.602 1.00 98.38 107 LEU A CA 1
ATOM 901 C C . LEU A 1 107 ? -6.973 -10.921 4.196 1.00 98.38 107 LEU A C 1
ATOM 903 O O . LEU A 1 107 ? -6.261 -11.772 4.737 1.00 98.38 107 LEU A O 1
ATOM 907 N N . ASP A 1 108 ? -8.290 -11.039 4.081 1.00 98.00 108 ASP A N 1
ATOM 908 C CA . ASP A 1 108 ? -9.084 -12.147 4.595 1.00 98.00 108 ASP A CA 1
ATOM 909 C C . ASP A 1 108 ? -9.857 -12.831 3.472 1.00 98.00 108 ASP A C 1
ATOM 911 O O . ASP A 1 108 ? -10.982 -12.459 3.143 1.00 98.00 108 ASP A O 1
ATOM 915 N N . GLY A 1 109 ? -9.207 -13.806 2.847 1.00 96.69 109 GLY A N 1
ATOM 916 C CA . GLY A 1 109 ? -9.735 -14.532 1.700 1.00 96.69 109 GLY A CA 1
ATOM 917 C C . GLY A 1 109 ? -8.673 -14.747 0.631 1.00 96.69 109 GLY A C 1
ATOM 918 O O . GLY A 1 109 ? -7.503 -14.389 0.802 1.00 96.69 109 GLY A O 1
ATOM 919 N N . ASP A 1 110 ? -9.097 -15.344 -0.479 1.00 96.62 110 ASP A N 1
ATOM 920 C CA . ASP A 1 110 ? -8.210 -15.605 -1.604 1.00 96.62 110 ASP A CA 1
ATOM 921 C C . ASP A 1 110 ? -7.887 -14.304 -2.357 1.00 96.62 110 ASP A C 1
ATOM 923 O O . ASP A 1 110 ? -8.790 -13.530 -2.685 1.00 96.62 110 ASP A O 1
ATOM 927 N N . PRO A 1 111 ? -6.604 -14.039 -2.656 1.00 94.69 111 PRO A N 1
ATOM 928 C CA . PRO A 1 111 ? -6.211 -12.833 -3.366 1.00 94.69 111 PRO A CA 1
ATOM 929 C C . PRO A 1 111 ? -6.753 -12.827 -4.795 1.00 94.69 111 PRO A C 1
ATOM 931 O O . PRO A 1 111 ? -6.553 -13.772 -5.563 1.00 94.69 111 PRO A O 1
ATOM 934 N N . ILE A 1 112 ? -7.360 -11.707 -5.185 1.00 94.31 112 ILE A N 1
ATOM 935 C CA . ILE A 1 112 ? -7.760 -11.466 -6.570 1.00 94.31 112 ILE A CA 1
ATOM 936 C C . ILE A 1 112 ? -6.558 -10.889 -7.312 1.00 94.31 112 ILE A C 1
ATOM 938 O O . ILE A 1 112 ? -5.969 -9.884 -6.914 1.00 94.31 112 ILE A O 1
ATOM 942 N N . LEU A 1 113 ? -6.174 -11.555 -8.396 1.00 92.81 113 LEU A N 1
ATOM 943 C CA . LEU A 1 113 ? -5.025 -11.175 -9.207 1.00 92.81 113 LEU A CA 1
ATOM 944 C C . LEU A 1 113 ? -5.442 -10.242 -10.355 1.00 92.81 113 LEU A C 1
ATOM 946 O O . LEU A 1 113 ? -6.515 -10.435 -10.933 1.00 92.81 113 LEU A O 1
ATOM 950 N N . PRO A 1 114 ? -4.582 -9.292 -10.760 1.00 86.31 114 PRO A N 1
ATOM 951 C CA . PRO A 1 114 ? -4.822 -8.474 -11.944 1.00 86.31 114 PRO A CA 1
ATOM 952 C C . PRO A 1 114 ? -4.896 -9.358 -13.201 1.00 86.31 114 PRO A C 1
ATOM 954 O O . PRO A 1 114 ? -4.139 -10.327 -13.350 1.00 86.31 114 PRO A O 1
ATOM 957 N N . GLN A 1 115 ? -5.787 -9.009 -14.134 1.00 75.06 115 GLN A N 1
ATOM 958 C CA . GLN A 1 115 ? -6.034 -9.793 -15.357 1.00 75.06 115 GLN A CA 1
ATOM 959 C C . GLN A 1 115 ? -4.787 -9.924 -16.252 1.00 75.06 115 GLN A C 1
ATOM 961 O O . GLN A 1 115 ? -4.627 -10.932 -16.944 1.00 75.06 115 GLN A O 1
ATOM 966 N N . ASN A 1 116 ? -3.871 -8.952 -16.181 1.00 64.69 116 ASN A N 1
ATOM 967 C CA . ASN A 1 116 ? -2.653 -8.881 -16.993 1.00 64.69 116 ASN A CA 1
ATOM 968 C C . ASN A 1 116 ? -1.477 -9.718 -16.449 1.00 64.69 116 ASN A C 1
ATOM 970 O O . ASN A 1 116 ? -0.351 -9.563 -16.900 1.00 64.69 116 ASN A O 1
ATOM 974 N N . ASN A 1 117 ? -1.721 -10.676 -15.548 1.00 51.31 117 ASN A N 1
ATOM 975 C CA . ASN A 1 117 ? -0.738 -11.702 -15.157 1.00 51.31 117 ASN A CA 1
ATOM 976 C C . ASN A 1 117 ? -0.537 -12.811 -16.221 1.00 51.31 117 ASN A C 1
ATOM 978 O O . ASN A 1 117 ? -0.162 -13.939 -15.880 1.00 51.31 117 ASN A O 1
ATOM 982 N N . ARG A 1 118 ? -0.818 -12.514 -17.496 1.00 43.50 118 ARG A N 1
ATOM 983 C CA . ARG A 1 118 ? -0.434 -13.343 -18.640 1.00 43.50 118 ARG A CA 1
ATOM 984 C C . ARG A 1 118 ? 0.908 -12.807 -19.133 1.00 43.50 118 ARG A C 1
ATOM 986 O O . ARG A 1 118 ? 0.965 -11.645 -19.512 1.00 43.50 118 ARG A O 1
ATOM 993 N N . GLU A 1 119 ? 1.907 -13.688 -19.137 1.00 38.56 119 GLU A N 1
ATOM 994 C CA . GLU A 1 119 ? 3.321 -13.505 -19.538 1.00 38.56 119 GLU A CA 1
ATOM 995 C C . GLU A 1 119 ? 4.314 -13.250 -18.391 1.00 38.56 119 GLU A C 1
ATOM 997 O O . GLU A 1 119 ? 4.429 -12.121 -17.864 1.00 38.56 119 GLU A O 1
#

Foldseek 3Di:
DVVVVVLLVVLLVVLCVVCVPPDFDAQVVQA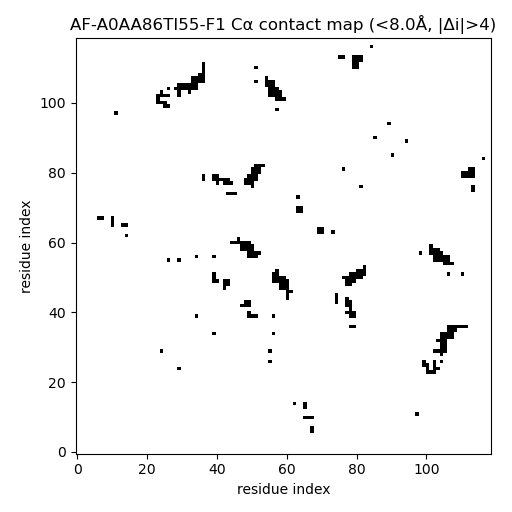VPEAELVNQQVQQDLQRFWEDEPQFIFGCSVVQCSDPVHVVVCNLGGSFHCHVVCCVVPVPDPVCSRTRRRTNHGYDDDTDHRPPPPD

Nearest PDB structures (foldseek):
  3lf5-assembly1_A  TM=9.151E-01  e=5.986E-09  Homo sapiens
  8tgb-assembly2_B  TM=8.359E-01  e=8.778E-08  Oryza sativa Japonica Group
  1lj0-assembly1_A  TM=9.377E-01  e=7.712E-06  Rattus norvegicus
  1ehb-assembly1_A  TM=8.897E-01  e=3.616E-06  Bos taurus
  2i89-assembly3_C  TM=8.801E-01  e=4.762E-06  Rattus norvegicus

Mean predicted aligned error: 4.51 Å

Radius of gyration: 14.13 Å; Cα contacts (8 Å, |Δi|>4): 168; chains: 1; bounding box: 39×29×34 Å

Solvent-accessible surface area (backbone atoms only — not comparable to full-atom values): 6714 Å² total; per-residue (Å²): 113,67,71,62,53,51,52,53,52,50,32,52,53,53,50,49,62,71,48,68,86,57,89,64,50,50,75,73,63,16,62,78,34,71,36,38,50,73,59,40,46,70,26,46,43,77,85,43,20,24,34,32,47,88,60,30,27,29,59,39,37,80,47,31,80,52,41,93,80,36,46,80,75,44,65,80,41,37,24,15,40,43,47,67,62,47,51,73,78,39,75,89,56,73,59,62,83,72,48,50,63,34,39,67,19,21,53,51,70,73,77,49,65,42,88,77,78,68,131

pLDDT: mean 89.29, std 10.36, range [38.56, 98.5]